Protein AF-A0A3D3AB17-F1 (afdb_monomer)

Nearest PDB structures (foldseek):
  3reo-assembly2_D  TM=5.057E-01  e=1.739E+00  Clarkia breweri
  3hhh-assembly1_B  TM=5.038E-01  e=2.273E+00  Enterococcus faecalis
  3we2-assembly2_B  TM=5.018E-01  e=2.431E+00  Homo sapiens
  5x11-assembly2_E  TM=4.455E-01  e=5.436E+00  Bacillus spizizenii str. W23

Sequence (41 aa):
ATGMGLYLANEMAKDLKIELDIRSKPQKGTEIIILFPIIDA

Secondary structure (DSSP, 8-state):
--SHHHHHHHHHHHHTT-EEEEEEETTTEEEEEEEPPP---

Foldseek 3Di:
DPPCPVVVVVVVCVVQVKDWDWDQDVPPGIDIDIHHDDDDD

Structure (mmCIF, N/CA/C/O backbone):
data_AF-A0A3D3AB17-F1
#
_entry.id   AF-A0A3D3AB17-F1
#
loop_
_atom_site.group_PDB
_atom_site.id
_atom_site.type_symbol
_atom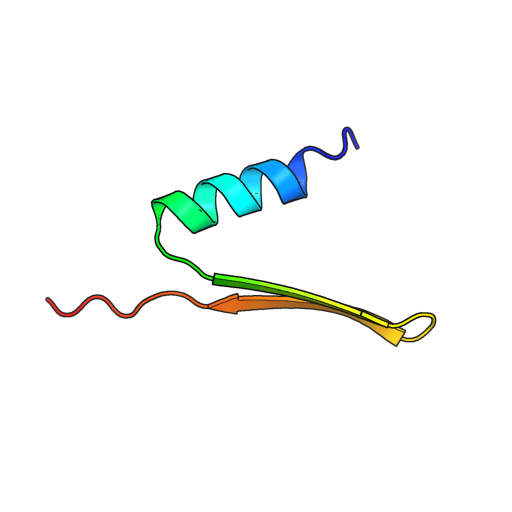_site.label_atom_id
_atom_site.label_alt_id
_atom_site.label_comp_id
_atom_site.label_asym_id
_atom_site.label_entity_id
_atom_site.label_seq_id
_atom_site.pdbx_PDB_ins_code
_atom_site.Cartn_x
_atom_site.Cartn_y
_atom_site.Cartn_z
_atom_site.occupancy
_atom_site.B_iso_or_equiv
_atom_site.auth_seq_id
_atom_site.auth_comp_id
_atom_site.auth_asym_id
_atom_site.auth_atom_id
_atom_site.pdbx_PDB_model_num
ATOM 1 N N . ALA A 1 1 ? 16.402 11.544 -6.937 1.00 64.38 1 ALA A N 1
ATOM 2 C CA . ALA A 1 1 ? 15.471 10.979 -5.939 1.00 64.38 1 ALA A CA 1
ATOM 3 C C . ALA A 1 1 ? 16.292 10.232 -4.897 1.00 64.38 1 ALA A C 1
ATOM 5 O O . ALA A 1 1 ? 17.088 9.390 -5.278 1.00 64.38 1 ALA A O 1
ATOM 6 N N . THR A 1 2 ? 16.168 10.566 -3.616 1.00 84.00 2 THR A N 1
ATOM 7 C CA . THR A 1 2 ? 17.032 10.062 -2.527 1.00 84.00 2 THR A CA 1
ATOM 8 C C . THR A 1 2 ? 16.706 8.633 -2.069 1.00 84.00 2 THR A C 1
ATOM 10 O O . THR A 1 2 ? 17.279 8.165 -1.096 1.00 84.00 2 THR A O 1
ATOM 13 N N . GLY A 1 3 ? 15.757 7.945 -2.718 1.00 84.19 3 GLY A N 1
ATOM 14 C CA . GLY A 1 3 ? 15.270 6.625 -2.290 1.00 84.19 3 GLY A CA 1
ATOM 15 C C . GLY A 1 3 ? 14.322 6.655 -1.082 1.00 84.19 3 GLY A C 1
ATOM 16 O O . GLY A 1 3 ? 13.756 5.630 -0.723 1.00 84.19 3 GLY A O 1
ATOM 17 N N . MET A 1 4 ? 14.083 7.832 -0.494 1.00 91.62 4 MET A N 1
ATOM 18 C CA . MET A 1 4 ? 13.322 7.981 0.754 1.00 91.62 4 MET A CA 1
ATOM 19 C C . MET A 1 4 ? 11.807 7.793 0.610 1.00 91.62 4 MET A C 1
ATOM 21 O O . MET A 1 4 ? 11.137 7.542 1.604 1.00 91.62 4 MET A O 1
ATOM 25 N N . GLY A 1 5 ? 11.245 7.919 -0.596 1.00 89.88 5 GLY A N 1
ATOM 26 C CA . GLY A 1 5 ? 9.788 7.907 -0.784 1.00 89.88 5 GLY A CA 1
ATOM 27 C C . GLY A 1 5 ? 9.132 6.613 -0.304 1.00 89.88 5 GLY A C 1
ATOM 28 O O . GLY A 1 5 ? 8.165 6.656 0.451 1.00 89.88 5 GLY A O 1
ATOM 29 N N . LEU A 1 6 ? 9.700 5.463 -0.680 1.00 87.75 6 LEU A N 1
ATOM 30 C CA . LEU A 1 6 ? 9.161 4.167 -0.271 1.00 87.75 6 LEU A CA 1
ATOM 31 C C . LEU A 1 6 ? 9.402 3.882 1.214 1.00 87.75 6 LEU A C 1
ATOM 33 O O . LEU A 1 6 ? 8.555 3.288 1.872 1.00 87.75 6 LEU A O 1
ATOM 37 N N . TYR A 1 7 ? 10.536 4.347 1.743 1.00 90.25 7 TYR A N 1
ATOM 38 C CA . TYR A 1 7 ? 10.832 4.260 3.168 1.00 90.25 7 TYR A CA 1
ATOM 39 C C . TYR A 1 7 ? 9.772 4.998 3.995 1.00 90.25 7 TYR A C 1
ATOM 41 O O . TYR A 1 7 ? 9.162 4.403 4.875 1.00 90.25 7 TYR A O 1
ATOM 49 N N . LEU A 1 8 ? 9.490 6.262 3.664 1.00 91.69 8 LEU A N 1
ATOM 50 C CA . LEU A 1 8 ? 8.482 7.060 4.365 1.00 91.69 8 LEU A CA 1
ATOM 51 C C . LEU A 1 8 ? 7.082 6.448 4.242 1.00 91.69 8 LEU A C 1
ATOM 53 O O . LEU A 1 8 ? 6.363 6.380 5.233 1.00 91.69 8 LEU A O 1
ATOM 57 N N . ALA A 1 9 ? 6.717 5.952 3.055 1.00 89.69 9 ALA A N 1
ATOM 58 C CA . ALA A 1 9 ? 5.441 5.270 2.849 1.00 89.69 9 ALA A CA 1
ATOM 59 C C . ALA A 1 9 ? 5.303 4.018 3.734 1.00 89.69 9 ALA A C 1
ATOM 61 O O . ALA A 1 9 ? 4.240 3.781 4.299 1.00 89.69 9 ALA A O 1
ATOM 62 N N . ASN A 1 10 ? 6.380 3.245 3.894 1.00 89.75 10 ASN A N 1
ATOM 63 C CA . ASN A 1 10 ? 6.397 2.061 4.748 1.00 89.75 10 ASN A CA 1
ATOM 64 C C . ASN A 1 10 ? 6.293 2.407 6.242 1.00 89.75 10 ASN A C 1
ATOM 66 O O . ASN A 1 10 ? 5.580 1.725 6.974 1.00 89.75 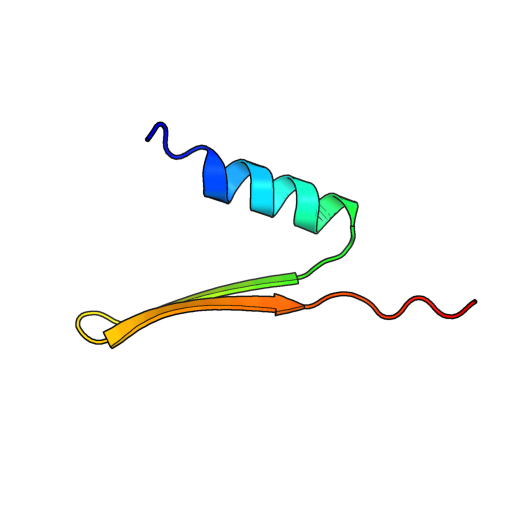10 ASN A O 1
ATOM 70 N N . GLU A 1 11 ? 6.964 3.468 6.698 1.00 93.62 11 GLU A N 1
ATOM 71 C CA . GLU A 1 11 ? 6.849 3.922 8.091 1.00 93.62 11 GLU A CA 1
ATOM 72 C C . GLU A 1 11 ? 5.426 4.414 8.403 1.00 93.62 11 GLU A C 1
ATOM 74 O O . GLU A 1 11 ? 4.831 3.975 9.382 1.00 93.62 11 GLU A O 1
ATOM 79 N N . MET A 1 12 ? 4.820 5.210 7.514 1.00 91.38 12 MET A N 1
ATOM 80 C CA . MET A 1 12 ? 3.418 5.629 7.656 1.00 91.38 12 MET A CA 1
ATOM 81 C C . MET A 1 12 ? 2.445 4.444 7.659 1.00 91.38 12 MET A C 1
ATOM 83 O O . MET A 1 12 ? 1.459 4.447 8.397 1.00 91.38 12 MET A O 1
ATOM 87 N N . ALA A 1 13 ? 2.703 3.432 6.827 1.00 90.62 13 ALA A N 1
ATOM 88 C CA . ALA A 1 13 ? 1.844 2.262 6.732 1.00 90.62 13 ALA A CA 1
ATOM 89 C C . ALA A 1 13 ? 1.829 1.457 8.043 1.00 90.62 13 ALA A C 1
ATOM 91 O O . ALA A 1 13 ? 0.757 1.082 8.517 1.00 90.62 13 ALA A O 1
ATOM 92 N N . LYS A 1 14 ? 2.994 1.281 8.684 1.00 89.81 14 LYS A N 1
ATOM 93 C CA . L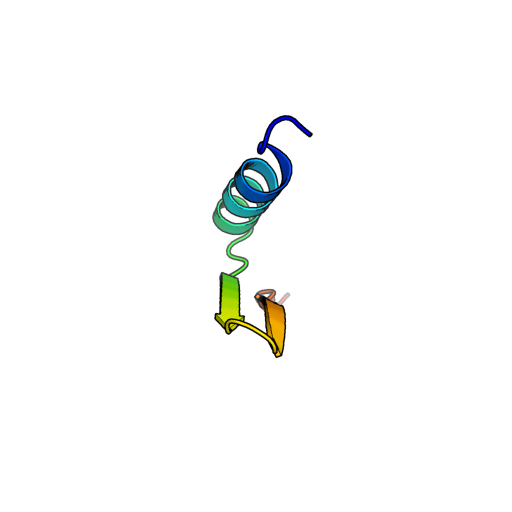YS A 1 14 ? 3.100 0.634 10.003 1.00 89.81 14 LYS A CA 1
ATOM 94 C C . LYS A 1 14 ? 2.291 1.366 11.071 1.00 89.81 14 LYS A C 1
ATOM 96 O O . LYS A 1 14 ? 1.539 0.720 11.798 1.00 89.81 14 LYS A O 1
ATOM 101 N N . ASP A 1 15 ? 2.418 2.690 11.136 1.00 92.25 15 ASP A N 1
ATOM 102 C CA . ASP A 1 15 ? 1.730 3.510 12.142 1.00 92.25 15 ASP A CA 1
ATOM 103 C C . ASP A 1 15 ? 0.203 3.413 12.014 1.00 92.25 15 ASP A C 1
ATOM 105 O O . ASP A 1 15 ? -0.518 3.360 13.011 1.00 92.25 15 ASP A O 1
ATOM 109 N N . LEU A 1 16 ? -0.296 3.345 10.777 1.00 90.12 16 LEU A N 1
ATOM 110 C CA . LEU A 1 16 ? -1.725 3.326 10.463 1.00 90.12 16 LEU A CA 1
ATOM 111 C C . LEU A 1 16 ? -2.311 1.916 10.306 1.00 90.12 16 LEU A C 1
ATOM 113 O O . LEU A 1 16 ? -3.487 1.788 9.966 1.00 90.12 16 LEU A O 1
ATOM 117 N N . LYS A 1 17 ? -1.518 0.861 10.547 1.00 90.44 17 LYS A N 1
ATOM 118 C CA . LYS A 1 17 ? -1.893 -0.542 10.282 1.00 90.44 17 LYS A CA 1
ATOM 119 C C . LYS A 1 17 ? -2.376 -0.770 8.841 1.00 90.44 17 LYS A C 1
ATOM 121 O O . LYS A 1 17 ? -3.271 -1.575 8.596 1.00 90.44 17 LYS A O 1
ATOM 126 N N . ILE A 1 18 ? -1.797 -0.031 7.904 1.00 93.50 18 ILE A N 1
ATOM 127 C CA . ILE A 1 18 ? -1.983 -0.204 6.465 1.00 93.50 18 ILE A CA 1
ATOM 128 C C . ILE A 1 18 ? -0.973 -1.254 6.005 1.00 93.50 18 ILE A C 1
ATOM 130 O O . ILE A 1 18 ? 0.198 -1.202 6.383 1.00 93.50 18 ILE A O 1
ATOM 134 N N . GLU A 1 19 ? -1.399 -2.190 5.166 1.00 92.56 19 GLU A N 1
ATOM 135 C CA . GLU A 1 19 ? -0.480 -3.155 4.561 1.00 92.56 19 GLU A CA 1
ATOM 136 C C . GLU A 1 19 ? -0.013 -2.655 3.191 1.00 92.56 19 GLU A C 1
ATOM 138 O O . GLU A 1 19 ? -0.797 -2.120 2.400 1.00 92.56 19 GLU A O 1
ATOM 143 N N . LEU A 1 20 ? 1.278 -2.836 2.912 1.00 91.69 20 LEU A N 1
ATOM 144 C CA . LEU A 1 20 ? 1.918 -2.470 1.653 1.00 91.69 20 LEU A CA 1
ATOM 145 C C . LEU A 1 20 ? 2.531 -3.726 1.020 1.00 91.69 20 LEU A C 1
ATOM 147 O O . LEU A 1 20 ? 3.478 -4.290 1.566 1.00 91.69 20 LEU A O 1
ATOM 151 N N . ASP A 1 21 ? 2.017 -4.144 -0.137 1.00 91.88 21 ASP A N 1
ATOM 152 C C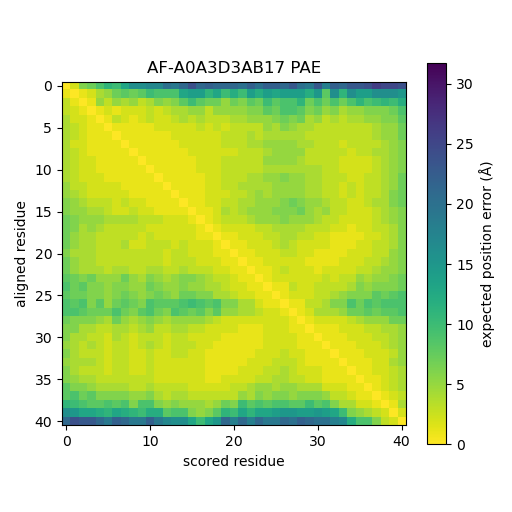A . ASP A 1 21 ? 2.543 -5.265 -0.930 1.00 91.88 21 ASP A CA 1
ATOM 153 C C . ASP A 1 21 ? 3.088 -4.738 -2.264 1.00 91.88 21 ASP A C 1
ATOM 155 O O . ASP A 1 21 ? 2.413 -4.012 -2.997 1.00 91.88 21 ASP A O 1
ATOM 159 N N . ILE A 1 22 ? 4.340 -5.072 -2.571 1.00 91.94 22 ILE A N 1
ATOM 160 C CA . ILE A 1 22 ? 5.048 -4.591 -3.756 1.00 91.94 22 ILE A CA 1
ATOM 161 C C . ILE A 1 22 ? 5.466 -5.795 -4.578 1.00 91.94 22 ILE A C 1
ATOM 163 O O . ILE A 1 22 ? 6.352 -6.564 -4.204 1.00 91.94 22 ILE A O 1
ATOM 167 N N . ARG A 1 23 ? 4.871 -5.915 -5.759 1.00 94.19 23 ARG A N 1
ATOM 168 C CA . ARG A 1 23 ? 5.123 -7.004 -6.695 1.00 94.19 23 ARG A CA 1
ATOM 169 C C . ARG A 1 23 ? 5.805 -6.431 -7.918 1.00 94.19 23 ARG A C 1
ATOM 171 O O . ARG A 1 23 ? 5.195 -5.743 -8.728 1.00 94.19 23 ARG A O 1
ATOM 178 N N 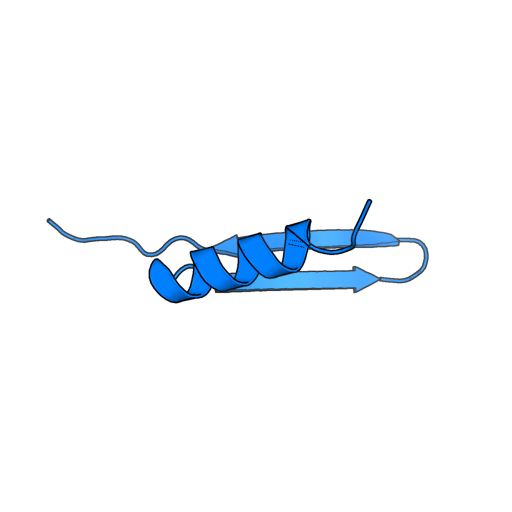. SER A 1 24 ? 7.090 -6.717 -8.075 1.00 93.31 24 SER A N 1
ATOM 179 C CA . SER A 1 24 ? 7.820 -6.346 -9.285 1.00 93.31 24 SER A CA 1
ATOM 180 C C . SER A 1 24 ? 8.049 -7.577 -10.144 1.00 93.31 24 SER A C 1
ATOM 182 O O . SER A 1 24 ? 8.486 -8.618 -9.652 1.00 93.31 24 SER A O 1
ATOM 184 N N . LYS A 1 25 ? 7.757 -7.467 -11.441 1.00 95.19 25 LYS A N 1
ATOM 185 C CA . LYS A 1 25 ? 8.051 -8.523 -12.405 1.00 95.19 25 LYS A CA 1
ATOM 186 C C . LYS A 1 25 ? 8.901 -7.951 -13.537 1.00 95.19 25 LYS A C 1
ATOM 188 O O . LYS A 1 25 ? 8.456 -7.022 -14.220 1.00 95.19 25 LYS A O 1
ATOM 193 N N . PRO A 1 26 ? 10.105 -8.507 -13.782 1.00 93.31 26 PRO A N 1
ATOM 194 C CA . PRO A 1 26 ? 10.960 -8.052 -14.870 1.00 93.31 26 PRO A CA 1
ATOM 195 C C . PRO A 1 26 ? 10.190 -8.013 -16.190 1.00 93.31 26 PRO A C 1
ATOM 197 O O . PRO A 1 26 ? 9.448 -8.944 -16.506 1.00 93.31 26 PRO A O 1
ATOM 200 N N . GLN A 1 27 ? 10.348 -6.919 -16.938 1.00 94.56 27 GLN A N 1
ATOM 201 C CA . GLN A 1 27 ? 9.675 -6.675 -18.223 1.00 94.56 27 GLN A CA 1
ATOM 202 C C . GLN A 1 27 ? 8.136 -6.571 -18.154 1.00 94.56 27 GLN A C 1
ATOM 204 O O . GLN A 1 27 ? 7.491 -6.462 -19.192 1.00 94.56 27 GLN A O 1
ATOM 209 N N . LYS A 1 28 ? 7.532 -6.581 -16.958 1.00 93.56 28 LYS A N 1
ATOM 210 C CA . LYS A 1 28 ? 6.083 -6.383 -16.756 1.00 93.56 28 LYS A CA 1
ATOM 211 C C . LYS A 1 28 ? 5.738 -5.214 -15.830 1.00 93.56 28 LYS A C 1
ATOM 213 O O . LYS A 1 28 ? 4.563 -4.920 -15.650 1.00 93.56 28 LYS A O 1
ATOM 218 N N . GLY A 1 29 ? 6.750 -4.539 -15.290 1.00 94.94 29 GLY A N 1
ATOM 219 C CA . GLY A 1 29 ? 6.589 -3.383 -14.414 1.00 94.94 29 GLY A CA 1
ATOM 220 C C . GLY A 1 29 ? 6.475 -3.757 -12.938 1.00 94.94 29 GLY A C 1
ATOM 221 O O . GLY A 1 29 ? 6.861 -4.852 -12.517 1.00 94.94 29 GLY A O 1
ATOM 222 N N . THR A 1 30 ? 5.972 -2.807 -12.156 1.00 94.88 30 THR A N 1
ATOM 223 C CA . THR A 1 30 ? 5.822 -2.915 -10.704 1.00 94.88 30 THR A CA 1
ATOM 224 C C . THR A 1 30 ? 4.384 -2.593 -10.332 1.00 94.88 30 THR A C 1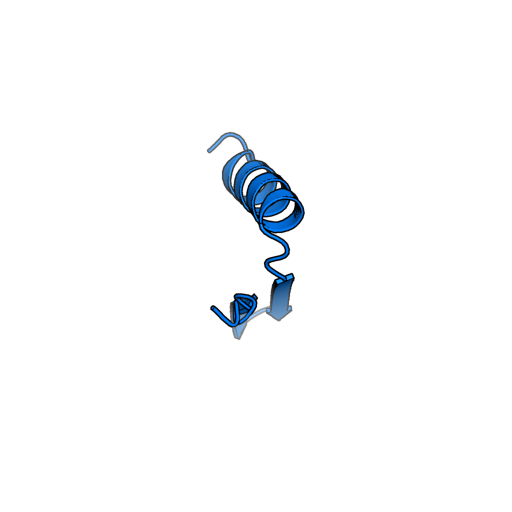
ATOM 226 O O . THR A 1 30 ? 3.859 -1.554 -10.722 1.00 94.88 30 THR A O 1
ATOM 229 N N . GLU A 1 31 ? 3.771 -3.485 -9.570 1.00 95.44 31 GLU A N 1
ATOM 230 C CA . GLU A 1 31 ? 2.469 -3.325 -8.939 1.00 95.44 31 GLU A CA 1
ATOM 231 C C . GLU A 1 31 ? 2.687 -3.012 -7.454 1.00 95.44 31 GLU A C 1
ATOM 233 O O . GLU A 1 31 ? 3.503 -3.652 -6.787 1.00 95.44 31 GLU A O 1
ATOM 238 N N . ILE A 1 32 ? 1.984 -1.999 -6.953 1.00 93.25 32 ILE A N 1
ATOM 239 C CA . ILE A 1 32 ? 1.983 -1.613 -5.542 1.00 93.25 32 ILE A CA 1
ATOM 240 C C . ILE A 1 32 ? 0.538 -1.695 -5.068 1.00 93.25 32 ILE A C 1
ATOM 242 O O . ILE A 1 32 ? -0.333 -1.020 -5.617 1.00 93.25 32 ILE A O 1
ATOM 246 N N . ILE A 1 33 ? 0.294 -2.522 -4.061 1.00 94.62 33 ILE A N 1
ATOM 247 C CA . ILE A 1 33 ? -1.013 -2.753 -3.458 1.00 94.62 33 ILE A CA 1
ATOM 248 C C . ILE A 1 33 ? -0.981 -2.157 -2.054 1.00 94.62 33 ILE A C 1
ATOM 250 O O . ILE A 1 33 ? -0.070 -2.436 -1.276 1.00 94.62 33 ILE A O 1
ATOM 254 N N . ILE A 1 34 ? -1.976 -1.326 -1.748 1.00 94.00 34 ILE A N 1
ATOM 255 C CA . ILE A 1 34 ? -2.118 -0.644 -0.460 1.00 94.00 34 ILE A CA 1
ATOM 256 C C . ILE A 1 34 ? -3.465 -1.057 0.131 1.00 94.00 34 ILE A C 1
ATOM 258 O O . ILE A 1 34 ? -4.507 -0.812 -0.478 1.00 94.00 34 ILE A O 1
ATOM 262 N N . LEU A 1 35 ? -3.442 -1.697 1.298 1.00 94.06 35 LEU A N 1
ATOM 263 C CA . LEU A 1 35 ? -4.625 -2.224 1.977 1.00 94.06 35 LEU A CA 1
ATOM 264 C C . LEU A 1 35 ? -4.886 -1.400 3.237 1.00 94.06 35 LEU A C 1
ATOM 266 O O . LEU A 1 35 ? -4.072 -1.387 4.159 1.00 94.06 35 LEU A O 1
ATOM 270 N N . PHE A 1 36 ? -6.022 -0.709 3.271 1.00 93.44 36 PHE A N 1
ATOM 271 C CA . PHE A 1 36 ? -6.424 0.115 4.408 1.00 93.44 36 PHE A CA 1
ATOM 272 C C . PHE A 1 36 ? -7.314 -0.695 5.359 1.00 93.44 36 PHE A C 1
ATOM 274 O O . PHE A 1 36 ? -8.232 -1.372 4.885 1.00 93.44 36 PHE A O 1
ATOM 281 N N 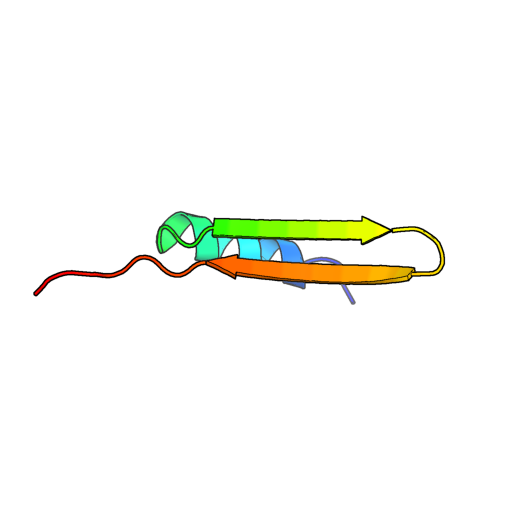. PRO A 1 37 ? -7.088 -0.625 6.682 1.00 91.62 37 PRO A N 1
ATOM 282 C CA . PRO A 1 37 ? -7.956 -1.287 7.642 1.00 91.62 37 PRO A CA 1
ATOM 283 C C . PRO A 1 37 ? -9.329 -0.606 7.671 1.00 91.62 37 PRO A C 1
ATOM 285 O O . PRO A 1 37 ? -9.435 0.620 7.608 1.00 91.62 37 PRO A O 1
ATOM 288 N N . ILE A 1 38 ? -10.386 -1.405 7.805 1.00 91.75 38 ILE A N 1
ATOM 289 C CA . ILE A 1 38 ? -11.721 -0.893 8.124 1.00 91.75 38 ILE A CA 1
ATOM 290 C C . ILE A 1 38 ? -11.742 -0.599 9.624 1.00 91.75 38 ILE A C 1
ATOM 292 O O . ILE A 1 38 ? -11.387 -1.460 10.429 1.00 91.75 38 ILE A O 1
ATOM 296 N N . ILE A 1 39 ? -12.126 0.620 9.991 1.00 88.44 39 ILE A N 1
ATOM 297 C CA . ILE A 1 39 ? -12.330 1.010 11.386 1.00 88.44 39 ILE A CA 1
ATOM 298 C C . ILE A 1 39 ? -13.836 1.021 11.638 1.00 88.44 39 ILE A C 1
ATOM 300 O O . ILE A 1 39 ? -14.542 1.855 11.070 1.00 88.44 39 ILE A O 1
ATOM 304 N N . ASP A 1 40 ? -14.313 0.091 12.462 1.00 82.75 40 ASP A N 1
ATOM 305 C CA . ASP A 1 40 ? -15.687 0.117 12.966 1.00 82.75 40 ASP A CA 1
ATOM 306 C C . ASP A 1 40 ? -15.821 1.223 14.029 1.00 82.75 40 ASP A C 1
ATOM 308 O O . ASP A 1 40 ? -14.914 1.418 14.845 1.00 82.75 40 ASP A O 1
ATOM 312 N N . ALA A 1 41 ? -16.920 1.981 13.959 1.00 70.19 41 ALA A N 1
ATOM 313 C CA . ALA A 1 41 ? -17.201 3.158 14.788 1.00 70.19 41 ALA A CA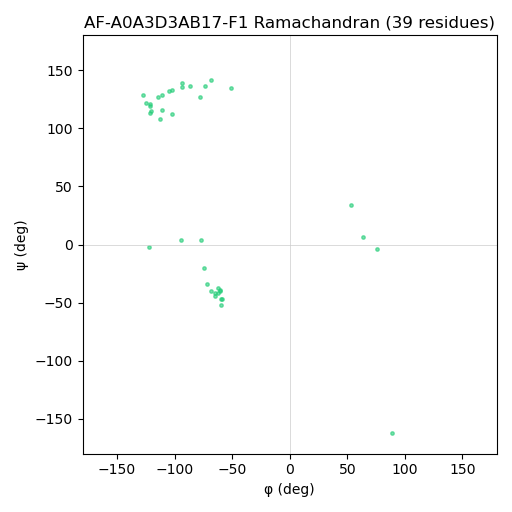 1
ATOM 314 C C . ALA A 1 41 ? -17.806 2.814 16.157 1.00 70.19 41 ALA A C 1
ATOM 316 O O . ALA A 1 41 ? -18.594 1.843 16.231 1.00 70.19 41 ALA A O 1
#

Radius of gyration: 12.76 Å; Cα contacts (8 Å, |Δi|>4): 32; chains: 1; bounding box: 34×20×33 Å

Solvent-accessible surface area (backbone atoms only — not comparable to full-atom values): 2739 Å² total; per-residue (Å²): 132,92,72,52,68,64,54,52,53,52,55,54,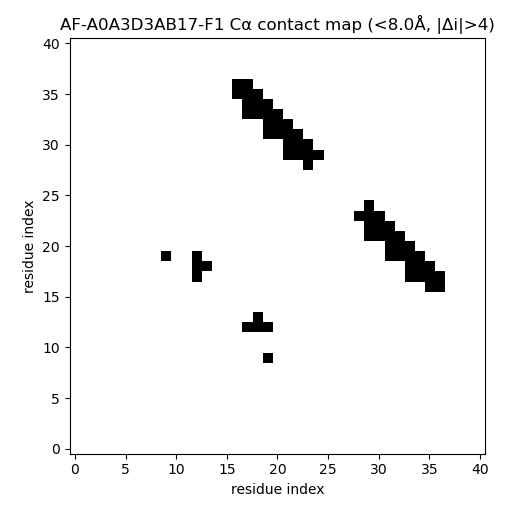23,61,78,65,61,30,49,77,48,78,50,71,40,92,100,73,53,72,49,78,47,77,47,75,67,86,78,86,130

Mean predicted aligned error: 4.46 Å

pLDDT: mean 90.4, std 6.02, range [64.38, 95.44]